Protein AF-A0A920VG33-F1 (afdb_monomer_lite)

pLDDT: mean 74.22, std 19.54, range [39.75, 95.12]

Sequence (62 aa):
MDETSIRINHSCDANVGFRGQVLYVAMRDIAIDEELCHDYAMAGPMTTASSAAVGRRSAGAR

Radius of gyration: 13.71 Å; chains: 1; bounding box: 39×25×29 Å

Secondary structure (DSSP, 8-state):
--TT----EE-SS-SEEEETTTEEEESS---TTPPPEE-GGGSS---S--------------

Foldseek 3Di:
DDPPDDDAAADPPAQWDDDPDPDIDGPDDADPPGGHHDHVVRVDDCPDDPPPPDDDDPPDDD

Structure (mmCIF, N/CA/C/O backbone):
data_AF-A0A920VG33-F1
#
_entry.id   AF-A0A920VG33-F1
#
loop_
_atom_site.group_PDB
_atom_site.id
_atom_site.type_symbol
_atom_site.label_atom_id
_atom_site.label_alt_id
_atom_site.label_comp_id
_atom_site.label_asym_id
_atom_site.label_entity_id
_atom_site.label_seq_id
_atom_site.pdbx_PDB_ins_code
_atom_site.Cartn_x
_atom_site.Cartn_y
_atom_site.Cartn_z
_atom_site.occupancy
_atom_site.B_iso_or_equiv
_atom_site.auth_seq_id
_atom_site.auth_comp_id
_atom_site.auth_asym_id
_atom_site.auth_atom_id
_atom_site.pdbx_PDB_model_num
ATOM 1 N N . MET A 1 1 ? 13.472 8.808 -13.321 1.00 61.06 1 MET A N 1
ATOM 2 C CA . MET A 1 1 ? 12.845 7.917 -12.326 1.00 61.06 1 MET A CA 1
ATOM 3 C C . MET A 1 1 ? 13.867 6.855 -12.005 1.00 61.06 1 MET A C 1
ATOM 5 O O . MET A 1 1 ? 14.397 6.284 -12.949 1.00 61.06 1 MET A O 1
ATOM 9 N N . ASP A 1 2 ? 14.208 6.690 -10.733 1.00 86.00 2 ASP A N 1
ATOM 10 C CA . ASP A 1 2 ? 15.195 5.698 -10.309 1.00 86.00 2 ASP A CA 1
ATOM 11 C C . ASP A 1 2 ? 14.585 4.287 -10.346 1.00 86.00 2 ASP A C 1
ATOM 13 O O . ASP A 1 2 ? 13.384 4.125 -10.108 1.00 86.00 2 ASP A O 1
ATOM 17 N N . GLU A 1 3 ? 15.391 3.281 -10.680 1.00 85.25 3 GLU A N 1
ATOM 18 C CA . GLU A 1 3 ? 14.935 1.893 -10.837 1.00 85.25 3 GLU A CA 1
ATOM 19 C C . GLU A 1 3 ? 14.444 1.285 -9.511 1.00 85.25 3 GLU A C 1
ATOM 21 O O . GLU A 1 3 ? 13.589 0.404 -9.511 1.00 85.25 3 GLU A O 1
ATOM 26 N N . THR A 1 4 ? 14.905 1.811 -8.373 1.00 85.00 4 THR A N 1
ATOM 27 C CA . THR A 1 4 ? 14.549 1.329 -7.029 1.00 85.00 4 THR A CA 1
ATOM 28 C C . THR A 1 4 ? 13.345 2.051 -6.413 1.00 85.00 4 THR A C 1
ATOM 30 O O . THR A 1 4 ? 12.915 1.723 -5.306 1.00 85.00 4 THR A O 1
ATOM 33 N N . SER A 1 5 ? 12.768 3.035 -7.113 1.00 83.62 5 SER A N 1
ATOM 34 C CA . SER A 1 5 ? 11.639 3.817 -6.597 1.00 83.62 5 SER A CA 1
ATOM 35 C C . SER A 1 5 ? 10.326 3.032 -6.626 1.00 83.62 5 SER A C 1
ATOM 37 O O . SER A 1 5 ? 9.848 2.630 -7.688 1.00 83.62 5 SER A O 1
ATOM 39 N N . ILE A 1 6 ? 9.687 2.894 -5.462 1.00 84.06 6 ILE A N 1
ATOM 40 C CA . ILE A 1 6 ? 8.360 2.280 -5.338 1.00 84.06 6 ILE A CA 1
ATOM 41 C C . ILE A 1 6 ? 7.302 3.236 -5.901 1.00 84.06 6 ILE A C 1
ATOM 43 O O . ILE A 1 6 ? 7.185 4.378 -5.454 1.00 84.06 6 ILE A O 1
ATOM 47 N N . ARG A 1 7 ? 6.500 2.757 -6.858 1.00 85.69 7 ARG A N 1
ATOM 48 C CA . ARG A 1 7 ? 5.323 3.473 -7.369 1.00 85.69 7 ARG A CA 1
ATOM 49 C C . ARG A 1 7 ? 4.067 2.841 -6.784 1.00 85.69 7 ARG A C 1
ATOM 51 O O . ARG A 1 7 ? 3.660 1.777 -7.235 1.00 85.69 7 ARG A O 1
ATOM 58 N N . ILE A 1 8 ? 3.491 3.485 -5.774 1.00 88.62 8 ILE A N 1
ATOM 59 C CA . ILE A 1 8 ? 2.221 3.078 -5.167 1.00 88.62 8 ILE A CA 1
ATOM 60 C C . ILE A 1 8 ? 1.247 4.249 -5.224 1.00 88.62 8 ILE A C 1
ATOM 62 O O . ILE A 1 8 ? 1.571 5.371 -4.823 1.00 88.62 8 ILE A O 1
ATOM 66 N N . ASN A 1 9 ? 0.044 3.950 -5.699 1.00 89.44 9 ASN A N 1
ATOM 67 C CA . ASN A 1 9 ? -1.041 4.907 -5.810 1.00 89.44 9 ASN A CA 1
ATOM 68 C C . ASN A 1 9 ? -1.840 5.010 -4.502 1.00 89.44 9 ASN A C 1
ATOM 70 O O . ASN A 1 9 ? -1.686 4.216 -3.569 1.00 89.44 9 ASN A O 1
ATOM 74 N N . HIS A 1 10 ? -2.674 6.043 -4.422 1.00 89.12 10 HIS A N 1
ATOM 75 C CA . HIS A 1 10 ? -3.537 6.294 -3.276 1.00 89.12 10 HIS A CA 1
ATOM 76 C C . HIS A 1 10 ? -4.913 5.643 -3.444 1.00 89.12 10 HIS A C 1
ATOM 78 O O . HIS A 1 10 ? -5.538 5.777 -4.494 1.00 89.12 10 HIS A O 1
ATOM 84 N N . SER A 1 11 ? -5.421 5.026 -2.375 1.00 86.50 11 SER A N 1
ATOM 85 C CA . SER A 1 11 ? -6.834 4.659 -2.234 1.00 86.50 11 SER A CA 1
ATOM 86 C C . SER A 1 11 ? -7.274 4.820 -0.779 1.00 86.50 11 SER A C 1
ATOM 88 O O . SER A 1 11 ? -6.531 4.453 0.131 1.00 86.50 11 SER A O 1
ATOM 90 N N . CYS A 1 12 ? -8.495 5.313 -0.554 1.00 84.75 12 CYS A N 1
ATOM 91 C CA . CYS A 1 12 ? -9.130 5.310 0.771 1.00 84.75 12 CYS A CA 1
ATOM 92 C C . CYS A 1 12 ? -9.591 3.903 1.207 1.00 84.75 12 CYS A C 1
ATOM 94 O O . CYS A 1 12 ? -9.908 3.703 2.375 1.00 84.75 12 CYS A O 1
ATOM 96 N N . ASP A 1 13 ? -9.635 2.938 0.280 1.00 85.44 13 ASP A N 1
ATOM 97 C CA . ASP A 1 13 ? -9.803 1.501 0.544 1.00 85.44 13 ASP A CA 1
ATOM 98 C C . ASP A 1 13 ? -8.476 0.782 0.245 1.00 85.44 13 ASP A C 1
ATOM 100 O O . ASP A 1 13 ? -8.342 0.010 -0.707 1.00 85.44 13 ASP A O 1
ATOM 104 N N . ALA A 1 14 ? -7.438 1.162 0.990 1.00 88.94 14 ALA A N 1
ATOM 105 C CA . ALA A 1 14 ? -6.076 0.672 0.814 1.00 88.94 14 ALA A CA 1
ATOM 106 C C . ALA A 1 14 ? -5.940 -0.820 1.164 1.00 88.94 14 ALA A C 1
ATOM 108 O O . ALA A 1 14 ? -6.520 -1.305 2.137 1.00 88.94 14 ALA A O 1
ATOM 109 N N . ASN A 1 15 ? -5.107 -1.539 0.408 1.00 93.56 15 ASN A N 1
ATOM 110 C CA . ASN A 1 15 ? -4.778 -2.947 0.662 1.00 93.56 15 ASN A CA 1
ATOM 111 C C . ASN A 1 15 ? -3.371 -3.144 1.254 1.00 93.56 15 ASN A C 1
ATOM 113 O O . ASN A 1 15 ? -3.094 -4.205 1.821 1.00 93.56 15 ASN A O 1
ATOM 117 N N . VAL A 1 16 ? -2.522 -2.110 1.218 1.00 91.88 16 VAL A N 1
ATOM 118 C CA . VAL A 1 16 ? -1.200 -2.086 1.857 1.00 91.88 16 VAL A CA 1
ATOM 119 C C . VAL A 1 16 ? -1.037 -0.884 2.793 1.00 91.88 16 VAL A C 1
ATOM 121 O O . VAL A 1 16 ? -1.593 0.189 2.568 1.00 91.88 16 VAL A O 1
ATOM 124 N N . GLY A 1 17 ? -0.254 -1.064 3.857 1.00 89.12 17 GLY A N 1
ATOM 125 C CA . GLY A 1 17 ? 0.091 -0.024 4.832 1.00 89.12 17 GLY A CA 1
ATOM 126 C C . GLY A 1 17 ? 1.574 -0.050 5.203 1.00 89.12 17 GLY A C 1
ATOM 127 O O . GLY A 1 17 ? 2.313 -0.927 4.758 1.00 89.12 17 GLY A O 1
ATOM 128 N N . PHE A 1 18 ? 2.021 0.899 6.029 1.00 87.75 18 PHE A N 1
ATOM 129 C CA . PHE A 1 18 ? 3.417 0.986 6.466 1.00 87.75 18 PHE A CA 1
ATOM 130 C C . PHE A 1 18 ? 3.657 0.303 7.811 1.00 87.75 18 PHE A C 1
ATOM 132 O O . PHE A 1 18 ? 2.912 0.492 8.773 1.00 87.75 18 PHE A O 1
ATOM 139 N N . ARG A 1 19 ? 4.776 -0.420 7.914 1.00 83.12 19 ARG A N 1
ATOM 140 C CA . ARG A 1 19 ? 5.354 -0.846 9.191 1.00 83.12 19 ARG A CA 1
ATOM 141 C C . ARG A 1 19 ? 6.727 -0.204 9.361 1.00 83.12 19 ARG A C 1
ATOM 143 O O . ARG A 1 19 ? 7.713 -0.643 8.774 1.00 83.12 19 ARG A O 1
ATOM 150 N N . GLY A 1 20 ? 6.796 0.835 10.190 1.00 82.38 20 GLY A N 1
ATOM 151 C CA . GLY A 1 20 ? 7.990 1.675 10.289 1.00 82.38 20 GLY A CA 1
ATOM 152 C C . GLY A 1 20 ? 8.106 2.607 9.082 1.00 82.38 20 GLY A C 1
ATOM 153 O O . GLY A 1 20 ? 7.097 3.112 8.609 1.00 82.38 20 GLY A O 1
ATOM 154 N N . GLN A 1 21 ? 9.328 2.856 8.607 1.00 79.62 21 GLN A N 1
ATOM 155 C CA . GLN A 1 21 ? 9.599 3.867 7.569 1.00 79.62 21 GLN A CA 1
ATOM 156 C C . GLN A 1 21 ? 9.875 3.282 6.173 1.00 79.62 21 GLN A C 1
ATOM 158 O O . GLN A 1 21 ? 9.964 4.031 5.210 1.00 79.62 21 GLN A O 1
ATOM 163 N N . VAL A 1 22 ? 10.060 1.961 6.056 1.00 82.44 22 VAL A N 1
ATOM 164 C CA . VAL 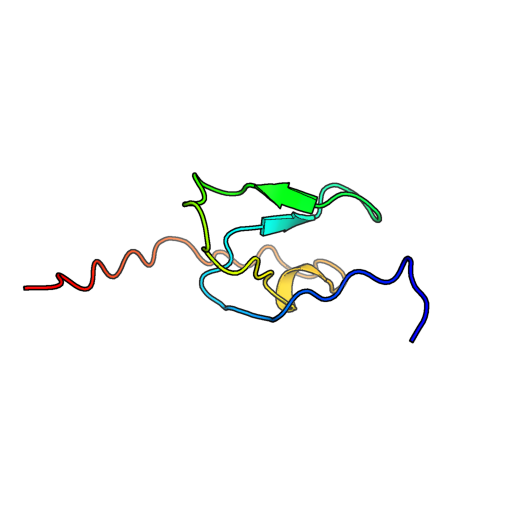A 1 22 ? 10.624 1.341 4.837 1.00 82.44 22 VAL A CA 1
ATOM 165 C C . VAL A 1 22 ? 9.884 0.096 4.349 1.00 82.44 22 VAL A C 1
ATOM 167 O O . VAL A 1 22 ? 10.222 -0.427 3.293 1.00 82.44 22 VAL A O 1
ATOM 170 N N . LEU A 1 23 ? 8.899 -0.406 5.102 1.00 88.25 23 LEU A N 1
ATOM 171 C CA . LEU A 1 23 ? 8.241 -1.676 4.798 1.00 88.25 23 LEU A CA 1
ATOM 172 C C . LEU A 1 23 ? 6.750 -1.485 4.514 1.00 88.25 23 LEU A C 1
ATOM 174 O O . LEU A 1 23 ? 6.034 -0.933 5.352 1.00 88.25 23 LEU A O 1
ATOM 178 N N . TYR A 1 24 ? 6.293 -2.022 3.380 1.00 90.00 24 TYR A N 1
ATOM 179 C CA . TYR A 1 24 ? 4.874 -2.224 3.093 1.00 90.00 24 TYR A CA 1
ATOM 180 C C . TYR A 1 24 ? 4.404 -3.575 3.627 1.00 90.00 24 TYR A C 1
ATOM 182 O O . TYR A 1 24 ? 5.078 -4.592 3.466 1.00 90.00 24 TYR A O 1
ATOM 190 N N . VAL A 1 25 ? 3.234 -3.581 4.255 1.00 91.25 25 VAL A N 1
ATOM 191 C CA . VAL A 1 25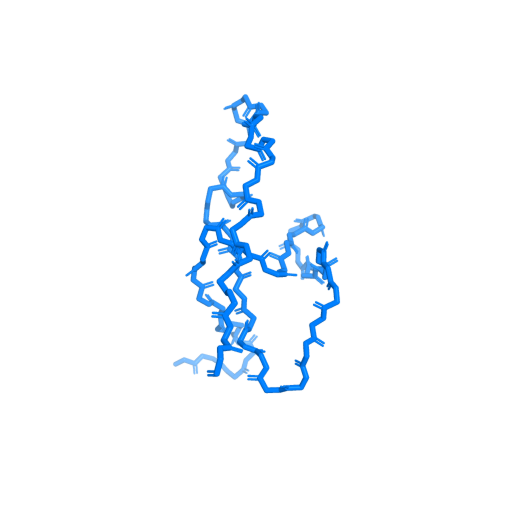 ? 2.575 -4.781 4.773 1.00 91.25 25 VAL A CA 1
ATOM 192 C C . VAL A 1 25 ? 1.163 -4.878 4.212 1.00 91.25 25 VAL A C 1
ATOM 194 O O . VAL A 1 25 ? 0.480 -3.864 4.070 1.00 91.25 25 VAL A O 1
ATOM 197 N N . ALA A 1 26 ? 0.728 -6.095 3.891 1.00 93.19 26 ALA A N 1
ATOM 198 C CA . ALA A 1 26 ? -0.645 -6.346 3.473 1.00 93.19 26 ALA A CA 1
ATOM 199 C C . ALA A 1 26 ? -1.602 -6.149 4.661 1.00 93.19 26 ALA A C 1
ATOM 201 O O . ALA A 1 26 ? -1.353 -6.659 5.755 1.00 93.19 26 ALA A O 1
ATOM 202 N N . MET A 1 27 ? -2.690 -5.412 4.436 1.00 91.56 27 MET A N 1
ATOM 203 C CA . MET A 1 27 ? -3.740 -5.157 5.436 1.00 91.56 27 MET A CA 1
ATOM 204 C C . MET A 1 27 ? -4.918 -6.137 5.308 1.00 91.56 27 MET A C 1
ATOM 206 O O . MET A 1 27 ? -5.746 -6.241 6.211 1.00 91.56 27 MET A O 1
ATOM 210 N N . ARG A 1 28 ? -4.989 -6.849 4.178 1.00 90.69 28 ARG A N 1
ATOM 211 C CA . ARG A 1 28 ? -5.960 -7.896 3.838 1.00 90.69 28 ARG A CA 1
ATOM 212 C C . ARG A 1 28 ? -5.375 -8.809 2.757 1.00 90.69 28 ARG A C 1
ATOM 214 O O . ARG A 1 28 ? -4.303 -8.514 2.234 1.00 90.69 28 ARG A O 1
ATOM 221 N N . ASP A 1 29 ? -6.092 -9.870 2.398 1.00 94.81 29 ASP A N 1
ATOM 222 C CA . ASP A 1 29 ? -5.751 -10.683 1.228 1.00 94.81 29 ASP A CA 1
ATOM 223 C C . ASP A 1 29 ? -5.808 -9.832 -0.054 1.00 94.81 29 ASP A C 1
ATOM 225 O O . ASP A 1 29 ? -6.702 -8.990 -0.217 1.00 94.81 29 ASP A O 1
ATOM 229 N N . ILE A 1 30 ? -4.834 -10.048 -0.941 1.00 93.69 30 ILE A N 1
ATOM 230 C CA . ILE A 1 30 ? -4.651 -9.318 -2.202 1.00 93.69 30 ILE A CA 1
ATOM 231 C C . ILE A 1 30 ? -4.710 -10.337 -3.337 1.00 93.69 30 ILE A C 1
ATOM 233 O O . ILE A 1 30 ? -3.974 -11.328 -3.322 1.00 93.69 30 ILE A O 1
ATOM 237 N N . ALA A 1 31 ? -5.605 -10.116 -4.296 1.00 95.12 31 ALA A N 1
ATOM 238 C CA . ALA A 1 31 ? -5.735 -10.994 -5.451 1.00 95.12 31 ALA A CA 1
ATOM 239 C C . ALA A 1 31 ? -4.590 -10.779 -6.457 1.00 95.12 31 ALA A C 1
ATOM 241 O O . ALA A 1 31 ? -3.939 -9.735 -6.481 1.00 95.12 31 ALA A O 1
ATOM 242 N N . ILE A 1 32 ? -4.358 -11.770 -7.321 1.00 95.12 32 ILE A N 1
ATOM 243 C CA . ILE A 1 32 ? -3.467 -11.596 -8.477 1.00 95.12 32 ILE A CA 1
ATOM 244 C C . ILE A 1 32 ? -4.022 -10.455 -9.343 1.00 95.12 32 ILE A C 1
ATOM 246 O O . ILE A 1 32 ? -5.237 -10.332 -9.491 1.00 95.12 32 ILE A O 1
ATOM 250 N N . ASP A 1 33 ? -3.124 -9.625 -9.875 1.00 94.19 33 ASP A N 1
ATOM 251 C CA . ASP A 1 33 ? -3.422 -8.435 -10.687 1.00 94.19 33 ASP A CA 1
ATOM 252 C C . ASP A 1 33 ? -4.162 -7.297 -9.955 1.00 94.19 33 ASP A C 1
ATOM 254 O O . ASP A 1 33 ? -4.500 -6.285 -10.569 1.00 94.19 33 ASP A O 1
ATOM 258 N N . GLU A 1 34 ? -4.379 -7.406 -8.640 1.00 93.19 34 GLU A N 1
ATOM 259 C CA . GLU A 1 34 ? -4.907 -6.304 -7.839 1.00 93.19 34 GLU A CA 1
ATOM 260 C C . GLU A 1 34 ? -3.836 -5.221 -7.627 1.00 93.19 34 GLU A C 1
ATOM 262 O O . GLU A 1 34 ? -2.715 -5.493 -7.190 1.00 93.19 34 GLU A O 1
ATOM 267 N N . GLU A 1 35 ? -4.183 -3.966 -7.915 1.00 92.69 35 GLU A N 1
ATOM 268 C CA . GLU A 1 35 ? -3.279 -2.832 -7.732 1.00 92.69 35 GLU A CA 1
ATOM 269 C C . GLU A 1 35 ? -2.993 -2.571 -6.247 1.00 92.69 35 GLU A C 1
ATOM 271 O O . GLU A 1 35 ? -3.904 -2.495 -5.421 1.00 92.69 35 GLU A O 1
ATOM 276 N N . LEU A 1 36 ? -1.718 -2.391 -5.897 1.00 91.31 36 LEU A N 1
ATOM 277 C CA . LEU A 1 36 ? -1.315 -2.040 -4.538 1.00 91.31 36 LEU A CA 1
ATOM 278 C C . LEU A 1 36 ? -1.525 -0.545 -4.283 1.00 91.31 36 LEU A C 1
ATOM 280 O O . LEU A 1 36 ? -0.908 0.296 -4.941 1.00 91.31 36 LEU A O 1
ATOM 284 N N . CYS A 1 37 ? -2.330 -0.226 -3.270 1.00 92.31 37 CYS A N 1
ATOM 285 C CA . CYS A 1 37 ? -2.666 1.147 -2.896 1.00 92.31 37 CYS A CA 1
ATOM 286 C C . CYS A 1 37 ? -2.499 1.377 -1.391 1.00 92.31 37 CYS A C 1
ATOM 288 O O . CYS A 1 37 ? -2.890 0.522 -0.590 1.00 92.31 37 CYS A O 1
ATOM 290 N N . HIS A 1 38 ? -1.990 2.553 -1.006 1.00 88.75 38 HIS A N 1
ATOM 291 C CA . HIS A 1 38 ? -1.909 2.980 0.397 1.00 88.75 38 HIS A CA 1
ATOM 292 C C . HIS A 1 38 ? -2.692 4.272 0.663 1.00 88.75 38 HIS A C 1
ATOM 294 O O . HIS A 1 38 ? -2.889 5.108 -0.222 1.00 88.75 38 HIS A O 1
ATOM 300 N N . ASP A 1 39 ? -3.138 4.461 1.902 1.00 82.94 39 ASP A N 1
ATOM 301 C CA . ASP A 1 39 ? -3.779 5.707 2.314 1.00 82.94 39 ASP A CA 1
ATOM 302 C C . ASP A 1 39 ? -2.709 6.766 2.629 1.00 82.94 39 ASP A C 1
ATOM 304 O O . ASP A 1 39 ? -1.896 6.587 3.538 1.00 82.94 39 ASP A O 1
ATOM 308 N N . TYR A 1 40 ? -2.703 7.885 1.898 1.00 78.00 40 TYR A N 1
ATOM 309 C CA . TYR A 1 40 ? -1.754 8.980 2.121 1.00 78.00 40 TYR A CA 1
ATOM 310 C C . TYR A 1 40 ? -1.968 9.653 3.485 1.00 78.00 40 TYR A C 1
ATOM 312 O O . TYR A 1 40 ? -1.030 10.237 4.028 1.00 78.00 40 TYR A O 1
ATOM 320 N N . ALA A 1 41 ? -3.150 9.506 4.097 1.00 71.31 41 ALA A N 1
ATOM 321 C CA . ALA A 1 41 ? -3.397 9.953 5.464 1.00 71.31 41 ALA A CA 1
ATOM 322 C C . ALA A 1 41 ? -2.589 9.156 6.508 1.00 71.31 41 ALA A C 1
ATOM 324 O O . ALA A 1 41 ? -2.340 9.669 7.599 1.00 71.31 41 ALA A O 1
ATOM 325 N N . MET A 1 42 ? -2.118 7.944 6.178 1.00 64.62 42 MET A N 1
ATOM 326 C CA . MET A 1 42 ? -1.208 7.171 7.034 1.00 64.62 42 MET A CA 1
ATOM 327 C C . MET A 1 42 ? 0.269 7.583 6.909 1.00 64.62 42 MET A C 1
ATOM 329 O O . MET A 1 42 ? 1.080 7.155 7.727 1.00 64.62 42 MET A O 1
ATOM 333 N N . ALA A 1 43 ? 0.639 8.407 5.923 1.00 61.38 43 ALA A N 1
ATOM 334 C CA . ALA A 1 43 ? 2.026 8.827 5.694 1.00 61.38 43 ALA A CA 1
ATOM 335 C C . ALA A 1 43 ? 2.426 10.119 6.448 1.00 61.38 43 ALA A C 1
ATOM 337 O O . ALA A 1 43 ? 3.591 10.516 6.415 1.00 61.38 43 ALA A O 1
ATOM 338 N N . GLY A 1 44 ? 1.481 10.789 7.121 1.00 61.72 44 GLY A N 1
ATOM 339 C CA . GLY A 1 44 ? 1.729 11.992 7.927 1.00 61.72 44 GLY A CA 1
ATOM 340 C C . GLY A 1 44 ? 2.032 11.696 9.407 1.00 61.72 44 GLY A C 1
ATOM 341 O O . GLY A 1 44 ? 1.802 10.581 9.878 1.00 61.72 44 GLY A O 1
ATOM 342 N N . PRO A 1 45 ? 2.522 12.681 10.189 1.00 50.25 45 PRO A N 1
ATOM 343 C CA . PRO A 1 45 ? 2.662 12.525 11.634 1.00 50.25 45 PRO A CA 1
ATOM 344 C C . PRO A 1 45 ? 1.285 12.257 12.246 1.00 50.25 45 PRO A C 1
ATOM 346 O O .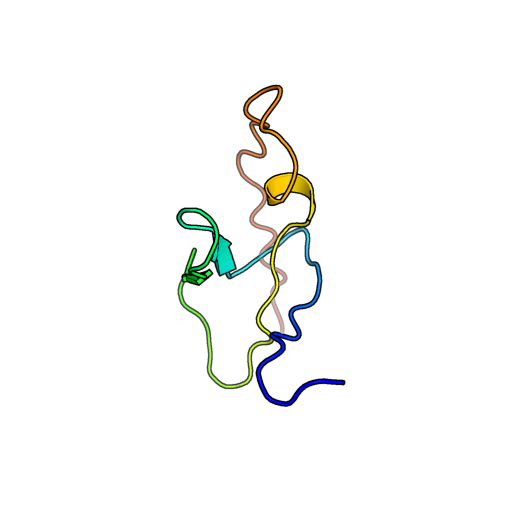 PRO A 1 45 ? 0.366 13.062 12.097 1.00 50.25 45 PRO A O 1
ATOM 349 N N . MET A 1 46 ? 1.151 11.121 12.933 1.00 51.44 46 MET A N 1
ATOM 350 C CA . MET A 1 46 ? -0.082 10.655 13.567 1.00 51.44 46 MET A CA 1
ATOM 351 C C . MET A 1 46 ? -0.525 11.619 14.680 1.00 51.44 46 MET A C 1
ATOM 353 O O . MET A 1 46 ? -0.287 11.389 15.862 1.00 51.44 46 MET A O 1
ATOM 357 N N . THR A 1 47 ? -1.170 12.722 14.310 1.00 45.56 47 THR A N 1
ATOM 358 C CA . THR A 1 47 ? -1.885 13.589 15.245 1.00 45.56 47 THR A CA 1
ATOM 359 C C . THR A 1 47 ? -3.340 13.152 15.221 1.00 45.56 47 THR A C 1
ATOM 361 O O . THR A 1 47 ? -4.097 13.527 14.333 1.00 45.56 47 THR A O 1
ATOM 364 N N . THR A 1 48 ? -3.711 12.354 16.222 1.00 42.4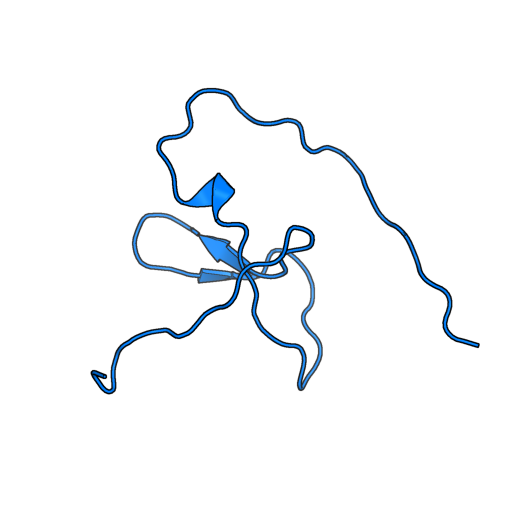1 48 THR A N 1
ATOM 365 C CA . THR A 1 48 ? -5.025 11.713 16.413 1.00 42.41 48 THR A CA 1
ATOM 366 C C . THR A 1 48 ? -5.205 10.429 15.603 1.00 42.41 48 THR A C 1
ATOM 368 O O . THR A 1 48 ? -5.184 10.427 14.376 1.00 42.41 48 THR A O 1
ATOM 371 N N . ALA A 1 49 ? -5.418 9.315 16.311 1.00 53.06 49 ALA A N 1
ATOM 372 C CA . ALA A 1 49 ? -5.898 8.074 15.723 1.00 53.06 49 ALA A CA 1
ATOM 373 C C . ALA A 1 49 ? -7.243 8.347 15.035 1.00 53.06 49 ALA A C 1
ATOM 375 O O . ALA A 1 49 ? -8.272 8.502 15.694 1.00 53.06 49 ALA A O 1
ATOM 376 N N . SER A 1 50 ? -7.227 8.447 13.708 1.00 43.56 50 SER A N 1
ATOM 377 C CA . SER A 1 50 ? -8.445 8.448 12.914 1.00 43.56 50 SER A CA 1
ATOM 378 C C . SER A 1 50 ? -9.095 7.079 13.081 1.00 43.56 50 SER A C 1
ATOM 380 O O . SER A 1 50 ? -8.665 6.079 12.509 1.00 43.56 50 SER A O 1
ATOM 382 N N . SER A 1 51 ? -10.126 7.032 13.917 1.00 45.91 51 SER A N 1
ATOM 383 C CA . SER A 1 51 ? -11.150 5.998 13.890 1.00 45.91 51 SER A CA 1
ATOM 384 C C . SER A 1 51 ? -11.893 6.076 12.548 1.00 45.91 51 SER A C 1
ATOM 386 O O . SER A 1 51 ? -13.059 6.461 12.497 1.00 45.91 51 SER A O 1
ATOM 388 N N . ALA A 1 52 ? -11.255 5.678 11.449 1.00 47.47 52 ALA A N 1
ATOM 389 C CA . ALA A 1 52 ? -11.968 5.181 10.280 1.00 47.47 52 ALA A CA 1
ATOM 390 C C . ALA A 1 52 ? -12.292 3.700 10.530 1.00 47.47 52 ALA A C 1
ATOM 392 O O . ALA A 1 52 ? -11.771 2.785 9.898 1.00 47.47 52 ALA A O 1
ATOM 393 N N . ALA A 1 53 ? -13.128 3.467 11.540 1.00 46.56 53 ALA A N 1
ATOM 394 C CA . ALA A 1 53 ? -13.822 2.209 11.705 1.00 46.56 53 ALA A CA 1
ATOM 395 C C . ALA A 1 53 ? -14.755 1.996 10.502 1.00 46.56 53 ALA A C 1
ATOM 397 O O . ALA A 1 53 ? -15.491 2.903 10.133 1.00 46.56 53 ALA A O 1
ATOM 398 N N . VAL A 1 54 ? -14.766 0.768 9.973 1.00 48.00 54 VAL A N 1
ATOM 399 C CA . VAL A 1 54 ? -15.923 0.125 9.324 1.00 48.00 54 VAL A CA 1
ATOM 400 C C . VAL A 1 54 ? -16.500 0.850 8.098 1.00 48.00 54 VAL A C 1
ATOM 402 O O . VAL A 1 54 ? -17.284 1.787 8.189 1.00 48.00 54 VAL A O 1
ATOM 405 N N . GLY A 1 55 ? -16.222 0.305 6.913 1.00 39.75 55 GLY A N 1
ATOM 406 C CA . GLY A 1 55 ? -16.827 0.792 5.674 1.00 39.75 55 GLY A CA 1
ATOM 407 C C . GLY A 1 55 ? -16.860 -0.224 4.544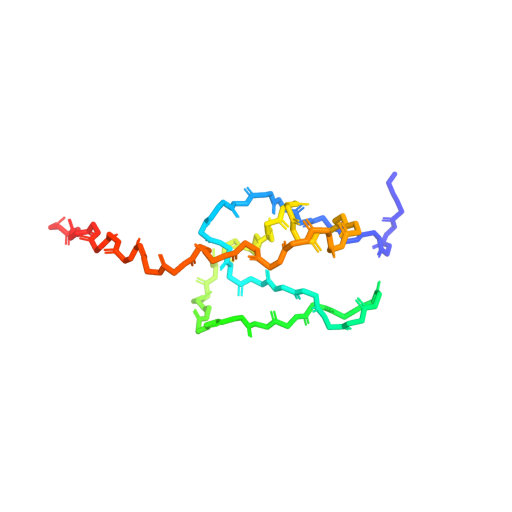 1.00 39.75 55 GLY A C 1
ATOM 408 O O . GLY A 1 55 ? -16.691 0.152 3.392 1.00 39.75 55 GLY A O 1
ATOM 409 N N . ARG A 1 56 ? -17.080 -1.507 4.852 1.00 55.25 56 ARG A N 1
ATOM 410 C CA . ARG A 1 56 ? -17.330 -2.552 3.852 1.00 55.25 56 ARG A CA 1
ATOM 411 C C . ARG A 1 56 ? -18.548 -2.143 3.010 1.00 55.25 56 ARG A C 1
ATOM 413 O O . ARG A 1 56 ? -19.680 -2.275 3.465 1.00 55.25 56 ARG A O 1
ATOM 420 N N . ARG A 1 57 ? -18.336 -1.668 1.782 1.00 40.56 57 ARG A N 1
ATOM 421 C CA . ARG A 1 57 ? -19.372 -1.660 0.742 1.00 40.56 57 ARG A CA 1
ATOM 422 C C . ARG A 1 57 ? -19.038 -2.781 -0.223 1.00 40.56 57 ARG A C 1
ATOM 424 O O . ARG A 1 57 ? -18.227 -2.632 -1.124 1.00 40.56 57 ARG A O 1
ATOM 431 N N . SER A 1 58 ? -19.647 -3.934 0.032 1.00 43.88 58 SER A N 1
ATOM 432 C CA . SER A 1 58 ? -19.710 -5.036 -0.922 1.00 43.88 58 SER A CA 1
ATOM 433 C C . SER A 1 58 ? -20.527 -4.546 -2.116 1.00 43.88 58 SER A C 1
ATOM 435 O O . SER A 1 58 ? -21.755 -4.570 -2.089 1.00 43.88 58 SER A O 1
ATOM 437 N N . ALA A 1 59 ? -19.850 -4.042 -3.145 1.00 45.97 59 ALA A N 1
ATOM 438 C CA . ALA A 1 59 ? -20.456 -3.897 -4.456 1.00 45.97 59 ALA A CA 1
ATOM 439 C C . ALA A 1 59 ? -20.580 -5.310 -5.036 1.00 45.97 59 ALA A C 1
ATOM 441 O O . ALA A 1 59 ? -19.600 -5.907 -5.473 1.00 45.97 59 ALA A O 1
ATOM 442 N N . GLY A 1 60 ? -21.782 -5.880 -4.945 1.00 48.53 60 GLY A N 1
ATOM 443 C CA . GLY A 1 60 ? -22.118 -7.099 -5.661 1.00 48.53 60 GLY A CA 1
ATOM 444 C C . GLY A 1 60 ? -21.952 -6.865 -7.159 1.00 48.53 60 GLY A C 1
ATOM 445 O O . GLY A 1 60 ? -22.622 -6.003 -7.724 1.00 48.53 60 GLY A O 1
ATOM 446 N N . ALA A 1 61 ? -21.071 -7.635 -7.788 1.00 39.81 61 ALA A N 1
ATOM 447 C CA . ALA A 1 61 ? -21.038 -7.784 -9.231 1.00 39.81 61 ALA A CA 1
ATOM 448 C C . ALA A 1 61 ? -21.927 -8.983 -9.589 1.00 39.81 61 ALA A C 1
ATOM 450 O O . ALA A 1 61 ? -21.616 -10.127 -9.254 1.00 39.81 61 ALA A O 1
ATOM 451 N N . ARG A 1 62 ? -23.090 -8.665 -10.163 1.00 44.25 62 ARG A N 1
ATOM 452 C CA . ARG A 1 62 ? -23.849 -9.560 -11.041 1.00 44.25 62 ARG A CA 1
ATOM 453 C C . ARG A 1 62 ? -23.105 -9.731 -12.356 1.00 44.25 62 ARG A C 1
ATOM 455 O O . ARG 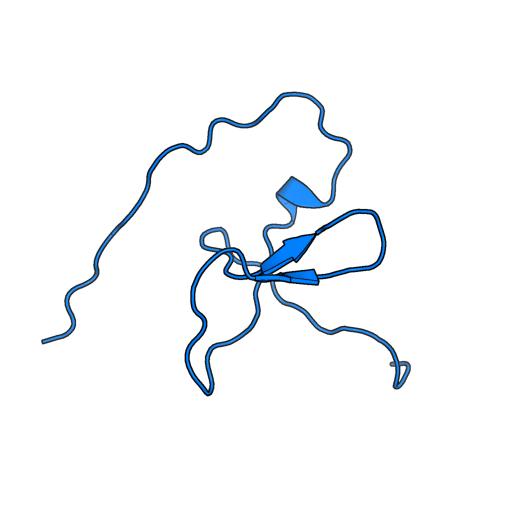A 1 62 ? -22.437 -8.752 -12.755 1.00 44.25 62 ARG A O 1
#